Protein AF-A0AA88VJ18-F1 (afdb_monomer_lite)

Radius of gyration: 26.94 Å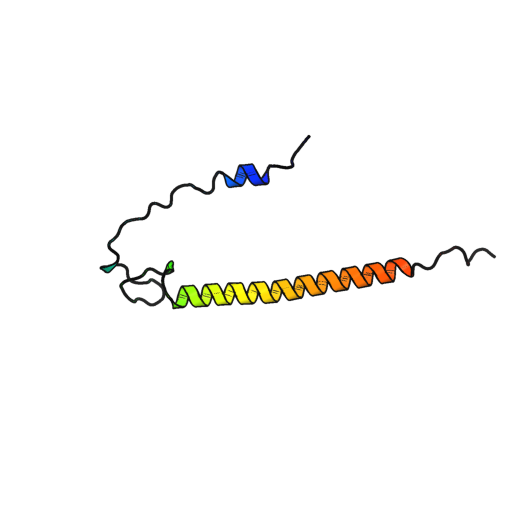; chains: 1; bounding box: 46×38×80 Å

Secondary structure (DSSP, 8-state):
---S-HHHHTTTTS----------TTT---TTT--TT--TTT-HHHHHHHHHHHHHHHHHHHHHHHHHHHHHHHHHHHHHT---TTS---

Foldseek 3Di:
DDDPPPVVVVVVPPPPDPPPPPDPQQPAQAPPPRDGRDYVVPDPVNVVVVVVVVVVVVVVVVVVVVVVVVVVVVVVVVVVVPPDPVPPDD

Organism: NCBI:txid1293975

Sequence (90 aa):
MIAKNFKKFMRFRRNGGRRQQNVSNEEKLCYKCHKPGHMKMDCPIYKREKKERRDVWERVKRRQLSKKENKEKEKAMNAEHTPTWSDFDS

pLDDT: mean 77.0, std 17.78, range [47.81, 97.75]

InterPro domains:
  IPR001878 Zinc finger, CCHC-type [PF00098] (29-44)
  IPR001878 Zinc finger, CCHC-type [PS50158] (30-44)
  IPR001878 Zinc finger, CCHC-type [SM00343] (29-45)
  IPR036875 Zinc finger, CCHC-type superfamily [SSF57756] (13-51)

Structure (mmCIF, N/CA/C/O backbone):
data_AF-A0AA88VJ18-F1
#
_entry.id   AF-A0AA88VJ18-F1
#
loop_
_atom_site.group_PDB
_atom_site.id
_atom_site.type_symbol
_atom_site.label_atom_id
_atom_site.label_alt_id
_atom_site.label_comp_id
_atom_site.label_asym_id
_atom_site.label_entity_id
_atom_site.label_seq_id
_atom_site.pdbx_PDB_ins_code
_atom_site.Cartn_x
_atom_site.Cartn_y
_atom_site.Cartn_z
_atom_site.occupancy
_atom_site.B_iso_or_equiv
_atom_site.auth_seq_id
_atom_site.auth_comp_id
_atom_site.auth_asym_id
_atom_site.auth_atom_id
_atom_site.pdbx_PDB_model_num
ATOM 1 N N . MET A 1 1 ? 16.323 25.881 -23.107 1.00 49.25 1 MET A N 1
ATOM 2 C CA . MET A 1 1 ? 15.956 25.622 -21.694 1.00 49.25 1 MET A CA 1
ATOM 3 C C . MET A 1 1 ? 14.439 25.524 -21.553 1.00 49.25 1 MET A C 1
ATOM 5 O O . MET A 1 1 ? 13.817 26.506 -21.184 1.00 49.25 1 MET A O 1
ATOM 9 N N . ILE A 1 2 ? 13.812 24.384 -21.862 1.00 50.19 2 ILE A N 1
ATOM 10 C CA . ILE A 1 2 ? 12.354 24.249 -21.704 1.00 50.19 2 ILE A CA 1
ATOM 11 C C . ILE A 1 2 ? 12.012 22.855 -21.153 1.00 50.19 2 ILE A C 1
ATOM 13 O O . ILE A 1 2 ? 12.451 21.836 -21.674 1.00 50.19 2 ILE A O 1
ATOM 17 N N . ALA A 1 3 ? 11.256 22.872 -20.049 1.00 59.41 3 ALA A N 1
ATOM 18 C CA . ALA A 1 3 ? 10.482 21.789 -19.432 1.0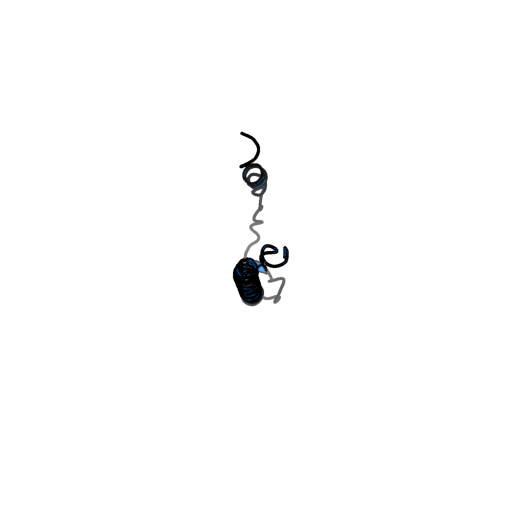0 59.41 3 ALA A CA 1
ATOM 19 C C . ALA A 1 3 ? 11.208 20.583 -18.790 1.00 59.41 3 ALA A C 1
ATOM 21 O O . ALA A 1 3 ? 10.837 19.435 -19.012 1.00 59.41 3 ALA A O 1
ATOM 22 N N . LYS A 1 4 ? 12.128 20.823 -17.843 1.00 56.69 4 LYS A N 1
ATOM 23 C CA . LYS A 1 4 ? 12.540 19.790 -16.858 1.00 56.69 4 LYS A CA 1
ATOM 24 C C . LYS A 1 4 ? 11.809 19.854 -15.502 1.00 56.69 4 LYS A C 1
ATOM 26 O O . LYS A 1 4 ? 12.081 19.026 -14.643 1.00 56.69 4 LYS A O 1
ATOM 31 N N . ASN A 1 5 ? 10.857 20.777 -15.290 1.00 57.62 5 ASN A N 1
ATOM 32 C CA . ASN A 1 5 ? 10.305 21.032 -13.942 1.00 57.62 5 ASN A CA 1
ATOM 33 C C . ASN A 1 5 ? 8.775 21.158 -13.796 1.00 57.62 5 ASN A C 1
ATOM 35 O O . ASN A 1 5 ? 8.292 21.494 -12.714 1.00 57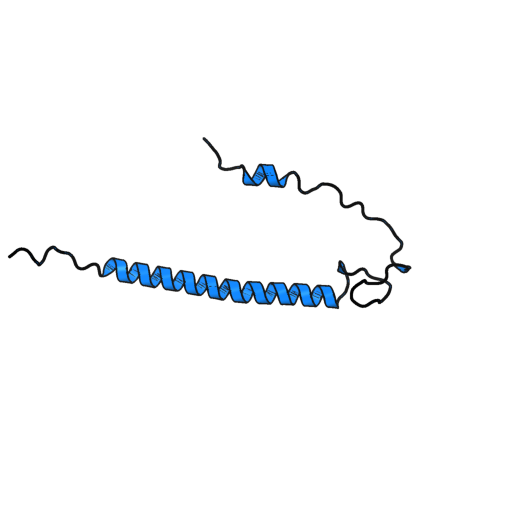.62 5 ASN A O 1
ATOM 39 N N . PHE A 1 6 ? 7.975 20.803 -14.805 1.00 59.81 6 PHE A N 1
ATOM 40 C CA . PHE A 1 6 ? 6.508 20.918 -14.701 1.00 59.81 6 PHE A CA 1
ATOM 41 C C . PHE A 1 6 ? 5.890 19.968 -13.649 1.00 59.81 6 PHE A C 1
ATOM 43 O O . PHE A 1 6 ? 4.911 20.296 -12.980 1.00 59.81 6 PHE A O 1
ATOM 50 N N . LYS A 1 7 ? 6.531 18.816 -13.398 1.00 59.25 7 LYS A N 1
ATOM 51 C CA . LYS A 1 7 ? 6.122 17.863 -12.345 1.00 59.25 7 LYS A CA 1
ATOM 52 C C . LYS A 1 7 ? 6.377 18.375 -10.917 1.00 59.25 7 LYS A C 1
ATOM 54 O O . LYS A 1 7 ? 5.788 17.844 -9.978 1.00 59.25 7 LYS A O 1
ATOM 59 N N . LYS A 1 8 ? 7.241 19.384 -10.733 1.00 55.03 8 LYS A N 1
ATOM 60 C CA . LYS A 1 8 ? 7.522 20.001 -9.424 1.00 55.03 8 LYS A CA 1
ATOM 61 C C . LYS A 1 8 ? 6.476 21.069 -9.078 1.00 55.03 8 LYS A C 1
ATOM 63 O O . LYS A 1 8 ? 6.044 21.133 -7.932 1.00 55.03 8 LYS A O 1
ATOM 68 N N . PHE A 1 9 ? 5.988 21.812 -10.073 1.00 54.91 9 PHE A N 1
ATOM 69 C CA . PHE A 1 9 ? 4.985 22.872 -9.900 1.00 54.91 9 PHE A CA 1
ATOM 70 C C . PHE A 1 9 ? 3.600 22.333 -9.478 1.00 54.91 9 PHE A C 1
ATOM 72 O O . PHE A 1 9 ? 2.990 22.843 -8.544 1.00 54.91 9 PHE A O 1
ATOM 79 N N . MET A 1 10 ? 3.157 21.199 -10.034 1.00 54.72 10 MET A N 1
ATOM 80 C CA . MET A 1 10 ? 1.896 20.540 -9.632 1.00 54.72 10 MET A CA 1
ATOM 81 C C . MET A 1 10 ? 1.979 19.757 -8.303 1.00 54.72 10 MET A C 1
ATOM 83 O O . MET A 1 10 ? 0.964 19.262 -7.815 1.00 54.72 10 MET A O 1
ATOM 87 N N . ARG A 1 11 ? 3.165 19.635 -7.683 1.00 55.06 11 ARG A N 1
ATOM 88 C CA . ARG A 1 11 ? 3.321 19.042 -6.336 1.00 55.06 11 ARG A CA 1
ATOM 89 C C . ARG A 1 11 ? 3.117 20.058 -5.212 1.00 55.06 11 ARG A C 1
ATOM 91 O O . ARG A 1 11 ? 2.980 19.640 -4.067 1.00 55.06 11 ARG A O 1
ATOM 98 N N . PHE A 1 12 ? 3.029 21.352 -5.523 1.00 50.03 12 PHE A N 1
ATOM 99 C CA . PHE A 1 12 ? 2.841 22.401 -4.518 1.00 50.03 12 PHE A CA 1
ATOM 100 C C . PHE A 1 12 ? 1.366 22.619 -4.125 1.00 50.03 12 PHE A C 1
ATOM 102 O O . PHE A 1 12 ? 1.084 23.167 -3.066 1.00 50.03 12 PHE A O 1
ATOM 109 N N . ARG A 1 13 ? 0.399 22.109 -4.907 1.00 50.44 13 ARG A N 1
ATOM 110 C CA . ARG A 1 13 ? -1.047 22.270 -4.638 1.00 50.44 13 ARG A CA 1
ATOM 111 C C . ARG A 1 13 ? -1.737 21.047 -4.023 1.00 50.44 13 ARG A C 1
ATOM 113 O O . ARG A 1 13 ? -2.959 20.947 -4.056 1.00 50.44 13 ARG A O 1
ATOM 120 N N . ARG A 1 14 ? -0.973 20.116 -3.440 1.00 50.81 14 ARG A N 1
ATOM 121 C CA . ARG A 1 14 ? -1.506 18.951 -2.703 1.00 50.81 14 ARG A CA 1
ATOM 122 C C . ARG A 1 14 ? -1.216 19.020 -1.204 1.00 50.81 14 ARG A C 1
ATOM 124 O O . ARG A 1 14 ? -0.982 17.994 -0.579 1.00 50.81 14 ARG A O 1
ATOM 131 N N . ASN A 1 15 ? -1.215 20.226 -0.643 1.00 53.03 15 ASN A N 1
ATOM 132 C CA . ASN A 1 15 ? -1.168 20.435 0.805 1.00 53.03 15 ASN A CA 1
ATOM 133 C C . ASN A 1 15 ? -2.289 21.378 1.278 1.00 53.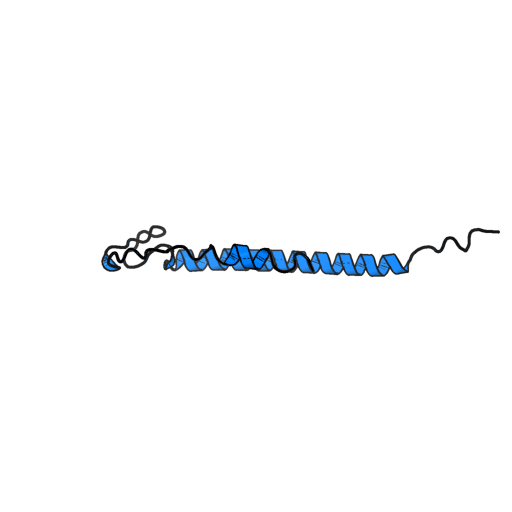03 15 ASN A C 1
ATOM 135 O O . ASN A 1 15 ? -2.123 22.161 2.204 1.00 53.03 15 ASN A O 1
ATOM 139 N N . GLY A 1 16 ? -3.447 21.305 0.616 1.00 47.81 16 GLY A N 1
ATOM 140 C CA . GLY A 1 16 ? -4.676 21.955 1.060 1.00 47.81 16 GLY A CA 1
ATOM 141 C C . GLY A 1 16 ? -5.395 21.105 2.106 1.00 47.81 16 GLY A C 1
ATOM 142 O O . GLY A 1 16 ? -6.147 20.203 1.752 1.00 47.81 16 GLY A O 1
ATOM 143 N N . GLY A 1 17 ? -5.127 21.395 3.380 1.00 53.81 17 GLY A N 1
ATOM 144 C CA . GLY A 1 17 ? -6.074 21.276 4.493 1.00 53.81 17 GLY A CA 1
ATOM 145 C C . GLY A 1 17 ? -6.694 19.906 4.767 1.00 53.81 17 GLY A C 1
ATOM 146 O O . GLY A 1 17 ? -7.850 19.660 4.434 1.00 53.81 17 GLY A O 1
ATOM 147 N N . ARG A 1 18 ? -6.006 19.062 5.544 1.00 52.25 18 ARG A N 1
ATOM 148 C CA . ARG A 1 18 ? -6.723 18.120 6.416 1.00 52.25 18 ARG A CA 1
ATOM 149 C C . ARG A 1 18 ? -7.091 18.854 7.699 1.00 52.25 18 ARG A C 1
ATOM 151 O O . ARG A 1 18 ? -6.293 18.896 8.628 1.00 52.25 18 ARG A O 1
ATOM 158 N N . ARG A 1 19 ? -8.300 19.424 7.747 1.00 53.69 19 ARG A N 1
ATOM 159 C CA . ARG A 1 19 ? -8.951 19.772 9.018 1.00 53.69 19 ARG A CA 1
ATOM 160 C C . ARG A 1 19 ? -9.112 18.471 9.803 1.00 53.69 19 ARG A C 1
ATOM 162 O O . ARG A 1 19 ? -9.996 17.671 9.508 1.00 53.69 19 ARG A O 1
ATOM 169 N N . GLN A 1 20 ? -8.202 18.220 10.739 1.00 61.12 20 GLN A N 1
ATOM 170 C CA . GLN A 1 20 ? -8.383 17.189 11.751 1.00 61.12 20 GLN A CA 1
ATOM 171 C C . GLN A 1 20 ? -9.545 17.645 12.628 1.00 61.12 20 GLN A C 1
ATOM 173 O O . GLN A 1 20 ? -9.391 18.512 13.481 1.00 61.12 20 GLN A O 1
ATOM 178 N N . GLN A 1 21 ? -10.731 17.103 12.368 1.00 59.22 21 GLN A N 1
ATOM 179 C CA . GLN A 1 21 ? -11.838 17.218 13.301 1.00 59.22 21 GLN A CA 1
ATOM 180 C C . GLN A 1 21 ? -11.433 16.443 14.557 1.00 59.22 21 GLN A C 1
ATOM 182 O O . GLN A 1 21 ? -11.338 15.208 14.565 1.00 59.22 21 GLN A O 1
ATOM 187 N N . ASN A 1 22 ? -11.100 17.212 15.589 1.00 56.44 22 ASN A N 1
ATOM 188 C CA . ASN A 1 22 ? -10.698 16.758 16.909 1.00 56.44 22 ASN A CA 1
ATOM 189 C C . ASN A 1 22 ? -11.949 16.289 17.672 1.00 56.44 22 ASN A C 1
ATOM 191 O O . ASN A 1 22 ? -12.361 16.883 18.654 1.00 56.44 22 ASN A O 1
ATOM 195 N N . VAL A 1 23 ? -12.625 15.276 17.128 1.00 60.25 23 VAL A N 1
ATOM 196 C CA . VAL A 1 23 ? -13.673 14.526 17.831 1.00 60.25 23 VAL A CA 1
ATOM 197 C C . VAL A 1 23 ? -12.947 13.546 18.758 1.00 60.25 23 VAL A C 1
ATOM 199 O O . VAL A 1 23 ? -12.001 12.886 18.305 1.00 60.25 23 VAL A O 1
ATOM 202 N N . SER A 1 24 ? -13.322 13.502 20.035 1.00 59.22 24 SER A N 1
ATOM 203 C CA . SER A 1 24 ? -12.699 12.671 21.073 1.00 59.22 24 SER A CA 1
ATOM 204 C C . SER A 1 24 ? -12.544 11.216 20.599 1.00 59.22 24 SER A C 1
ATOM 206 O O . SER A 1 24 ? -13.413 10.644 19.938 1.00 59.22 24 SER A O 1
ATOM 208 N N . ASN A 1 25 ? -11.379 10.611 20.855 1.00 58.19 25 ASN A N 1
ATOM 209 C CA . ASN A 1 25 ? -11.058 9.249 20.393 1.00 58.19 25 ASN A CA 1
ATOM 210 C C . ASN A 1 25 ? -11.947 8.164 21.024 1.00 58.19 25 ASN A C 1
ATOM 212 O O . ASN A 1 25 ? -12.012 7.053 20.501 1.00 58.19 25 ASN A O 1
ATOM 216 N N . GLU A 1 26 ? -12.645 8.494 22.107 1.00 57.00 26 GLU A N 1
ATOM 217 C CA . GLU A 1 26 ? -13.517 7.592 22.860 1.00 57.00 26 GLU A CA 1
ATOM 218 C C . GLU A 1 26 ? -14.854 7.317 22.146 1.00 57.00 26 GLU A C 1
ATOM 220 O O . GLU A 1 26 ? -15.381 6.214 22.261 1.00 57.00 26 GLU A O 1
ATOM 225 N N . GLU A 1 27 ? -15.343 8.235 21.304 1.00 61.41 27 GLU A N 1
ATOM 226 C CA . GLU A 1 27 ? -16.590 8.061 20.530 1.00 61.41 27 GLU A CA 1
ATOM 227 C C . GLU A 1 27 ? -16.355 7.544 19.100 1.00 61.41 27 GLU A C 1
ATOM 229 O O . GLU A 1 27 ? -17.286 7.203 18.363 1.00 61.41 27 GLU A O 1
ATOM 234 N N . LYS A 1 28 ? -15.091 7.469 18.666 1.00 70.50 28 LYS A N 1
ATOM 235 C CA . LYS A 1 28 ? -14.738 7.050 17.306 1.00 70.50 28 LYS A CA 1
ATOM 236 C C . LYS A 1 28 ? -14.833 5.535 17.165 1.00 70.50 28 LYS A C 1
ATOM 238 O O . LYS A 1 28 ? -13.882 4.796 17.421 1.00 70.50 28 LYS A O 1
ATOM 243 N N . LEU A 1 29 ? -15.985 5.085 16.680 1.00 83.56 29 LEU A N 1
ATOM 244 C CA . LEU A 1 29 ? -16.176 3.731 16.176 1.00 83.56 29 LEU A CA 1
ATOM 245 C C . LEU A 1 29 ? -15.425 3.548 14.853 1.00 83.56 29 LEU A C 1
ATOM 247 O O . LEU A 1 29 ? -15.521 4.342 13.912 1.00 83.56 29 LEU A O 1
ATOM 251 N N . CYS A 1 30 ? -14.680 2.456 14.750 1.00 87.94 30 CYS A N 1
ATOM 252 C CA . CYS A 1 30 ? -13.998 2.098 13.523 1.00 87.94 30 CYS A CA 1
ATOM 253 C C . CYS A 1 30 ? -15.003 1.716 12.431 1.00 87.94 30 CYS A C 1
ATOM 255 O O . CYS A 1 30 ? -15.624 0.665 12.510 1.00 87.94 30 CYS A O 1
ATOM 257 N N . TYR A 1 31 ? -15.073 2.459 11.325 1.00 88.62 31 TYR A N 1
ATOM 258 C CA . TYR A 1 31 ? -15.957 2.122 10.190 1.00 88.62 31 TYR A CA 1
ATOM 259 C C . TYR A 1 31 ? -15.644 0.799 9.463 1.00 88.62 31 TYR A C 1
ATOM 261 O O . TYR A 1 31 ? -16.282 0.480 8.465 1.00 88.62 31 TYR A O 1
ATOM 269 N N . LYS A 1 32 ? -14.598 0.069 9.869 1.00 88.88 32 LYS A N 1
ATOM 270 C CA . LYS A 1 32 ? -14.229 -1.219 9.261 1.00 88.88 32 LYS A CA 1
ATOM 271 C C . LYS A 1 32 ? -14.593 -2.407 10.144 1.00 88.88 32 LYS A C 1
ATOM 273 O O . LYS A 1 32 ? -15.061 -3.408 9.622 1.00 88.88 32 LYS A O 1
ATOM 278 N N . CYS A 1 33 ? -14.332 -2.316 11.447 1.00 90.06 33 CYS A N 1
ATOM 279 C CA . CYS A 1 33 ? -14.571 -3.407 12.396 1.00 90.06 33 CYS A CA 1
ATOM 280 C C . CYS A 1 33 ? -15.584 -3.060 13.492 1.00 90.06 33 CYS A C 1
ATOM 282 O O . CYS A 1 33 ? -15.821 -3.886 14.364 1.00 90.06 33 CYS A O 1
ATOM 284 N N . HIS A 1 34 ? -16.138 -1.846 13.464 1.00 87.88 34 HIS A N 1
ATOM 285 C CA . HIS A 1 34 ? -17.120 -1.301 14.405 1.00 87.88 34 HIS A CA 1
ATOM 286 C C . HIS A 1 34 ? -16.692 -1.323 15.880 1.00 87.88 34 HIS A C 1
ATOM 288 O O . HIS A 1 34 ? -17.524 -1.200 16.770 1.00 87.88 34 HIS A O 1
ATOM 294 N N . LYS A 1 35 ? -15.386 -1.435 16.155 1.00 86.75 35 LYS A N 1
ATOM 295 C CA . LYS A 1 35 ? -14.832 -1.347 17.512 1.00 86.75 35 LYS A CA 1
ATOM 296 C C . LYS A 1 35 ? -14.520 0.113 17.878 1.00 86.75 35 LYS A C 1
ATOM 298 O O . LYS A 1 35 ? -14.006 0.827 17.012 1.00 86.75 35 LYS A O 1
ATOM 303 N N . PRO A 1 36 ? -14.792 0.552 19.117 1.00 86.62 36 PRO A N 1
ATOM 304 C CA . PRO A 1 36 ? -14.437 1.889 19.594 1.00 86.62 36 PRO A CA 1
ATOM 305 C C . PRO A 1 36 ? -12.918 2.066 19.767 1.00 86.62 36 PRO A C 1
ATOM 307 O O . PRO A 1 36 ? -12.148 1.100 19.727 1.00 86.62 36 PRO A O 1
ATOM 310 N N . GLY A 1 37 ? -12.484 3.316 19.941 1.00 87.06 37 GLY A N 1
ATOM 311 C CA . GLY A 1 37 ? -11.105 3.687 20.282 1.00 87.06 37 GLY A CA 1
ATOM 312 C C . GLY A 1 37 ? -10.150 3.877 19.099 1.00 87.06 37 GLY A C 1
ATOM 313 O O . GLY A 1 37 ? -9.008 4.285 19.298 1.00 87.06 37 GLY A O 1
ATOM 314 N N . HIS A 1 38 ? -10.570 3.597 17.860 1.00 89.12 38 HIS A N 1
ATOM 315 C CA . HIS A 1 38 ? -9.743 3.844 16.675 1.00 89.12 38 HIS A CA 1
ATOM 316 C C . HIS A 1 38 ? -10.577 4.081 15.414 1.00 89.12 38 HIS A C 1
ATOM 318 O O . HIS A 1 38 ? -11.653 3.522 15.228 1.00 89.12 38 HIS A O 1
ATOM 324 N N . MET A 1 39 ? -10.041 4.861 14.474 1.00 88.94 39 MET A N 1
ATOM 325 C CA . MET A 1 39 ? -10.673 5.060 13.166 1.00 88.94 39 MET A CA 1
ATOM 326 C C . MET A 1 39 ? -10.234 3.993 12.153 1.00 88.94 39 MET A C 1
ATOM 328 O O . MET A 1 39 ? -9.251 3.281 12.353 1.00 88.94 39 MET A O 1
ATOM 332 N N . LYS A 1 40 ? -10.900 3.936 10.990 1.00 86.19 40 LYS A N 1
ATOM 333 C CA . LYS A 1 40 ? -10.545 3.036 9.871 1.00 86.19 40 LYS A CA 1
ATOM 334 C C . LYS A 1 40 ? -9.046 3.041 9.541 1.00 86.19 40 LYS A C 1
ATOM 336 O O . LYS A 1 40 ? -8.499 1.990 9.239 1.00 86.19 40 LYS A O 1
ATOM 341 N N . MET A 1 41 ? -8.387 4.199 9.617 1.00 86.62 41 MET A N 1
ATOM 342 C CA . MET A 1 41 ? -6.955 4.341 9.316 1.00 86.62 41 MET A CA 1
ATOM 343 C C . MET A 1 41 ? -6.047 3.640 10.331 1.00 86.62 41 MET A C 1
ATOM 345 O O . MET A 1 41 ? -4.990 3.134 9.951 1.00 86.62 41 MET A O 1
ATOM 349 N N . ASP A 1 42 ? -6.478 3.574 11.588 1.00 88.06 42 ASP A N 1
ATOM 350 C CA . ASP A 1 42 ? -5.735 2.953 12.681 1.00 88.06 42 ASP A CA 1
ATOM 351 C C . ASP A 1 42 ? -6.162 1.523 12.976 1.00 88.06 42 ASP A C 1
ATOM 353 O O . ASP A 1 42 ? -5.490 0.827 13.734 1.00 88.06 42 ASP A O 1
ATOM 357 N N . CYS A 1 43 ? -7.205 1.051 12.294 1.00 91.94 43 CYS A N 1
ATOM 358 C CA . CYS A 1 43 ? -7.675 -0.314 12.407 1.00 91.94 43 CYS A CA 1
ATOM 359 C C . CYS A 1 43 ? -6.565 -1.313 12.052 1.00 91.94 43 CYS A C 1
ATOM 361 O O . CYS A 1 43 ? -6.018 -1.247 10.943 1.00 91.94 43 CYS A O 1
ATOM 363 N N . PRO A 1 44 ? -6.258 -2.283 12.932 1.00 91.12 44 PRO A N 1
ATOM 364 C CA . PRO A 1 44 ? -5.217 -3.273 12.668 1.00 91.12 44 PRO A CA 1
ATOM 365 C C . PRO A 1 44 ? -5.528 -4.111 11.420 1.00 91.12 44 PRO A C 1
ATOM 367 O O . PRO A 1 44 ? -4.622 -4.433 10.653 1.00 91.12 44 PRO A O 1
ATOM 370 N N . ILE A 1 45 ? -6.813 -4.385 11.161 1.00 93.00 45 ILE A N 1
ATOM 371 C CA . ILE A 1 45 ? -7.277 -5.094 9.959 1.00 93.00 45 ILE A CA 1
ATOM 372 C C . ILE A 1 45 ? -6.993 -4.260 8.708 1.00 93.00 45 ILE A C 1
ATOM 374 O O . ILE A 1 45 ? -6.419 -4.760 7.746 1.00 93.00 45 ILE A O 1
ATOM 378 N N . TYR A 1 46 ? -7.327 -2.966 8.730 1.00 93.56 46 TYR A N 1
ATOM 379 C CA . TYR A 1 46 ? -7.054 -2.074 7.602 1.00 93.56 46 TYR A CA 1
ATOM 380 C C . TYR A 1 46 ? -5.552 -1.930 7.334 1.00 93.56 46 TYR A C 1
ATOM 382 O O . TYR A 1 46 ? -5.120 -1.960 6.180 1.00 93.56 46 TYR A O 1
ATOM 390 N N . LYS A 1 47 ? -4.739 -1.812 8.393 1.00 93.94 47 LYS A N 1
ATOM 391 C CA . LYS A 1 47 ? -3.275 -1.761 8.287 1.00 93.94 47 LYS A CA 1
ATOM 392 C C . LYS A 1 47 ? -2.724 -3.039 7.646 1.00 93.94 47 LYS A C 1
ATOM 394 O O . LYS A 1 47 ? -1.886 -2.936 6.747 1.00 93.94 47 LYS A O 1
ATOM 399 N N . ARG A 1 48 ? -3.227 -4.215 8.044 1.00 94.88 48 ARG A N 1
ATOM 400 C CA . ARG A 1 48 ? -2.847 -5.509 7.458 1.00 94.88 48 ARG A CA 1
ATOM 401 C C . ARG A 1 48 ? -3.232 -5.606 5.982 1.00 94.88 48 ARG A C 1
ATOM 403 O O . ARG A 1 48 ? -2.347 -5.773 5.153 1.00 94.88 48 ARG A O 1
ATOM 410 N N . GLU A 1 49 ? -4.499 -5.395 5.636 1.00 94.38 49 GLU A N 1
ATOM 411 C CA . GLU A 1 49 ? -4.979 -5.473 4.245 1.00 94.38 49 GLU A CA 1
ATOM 412 C C . GLU A 1 49 ? -4.245 -4.501 3.312 1.00 94.38 49 GLU A C 1
ATOM 414 O O . GLU A 1 49 ? -3.932 -4.815 2.163 1.00 94.38 49 GLU A O 1
ATOM 419 N N . LYS A 1 50 ? -3.959 -3.284 3.792 1.00 93.94 50 LYS A N 1
ATOM 420 C CA . LYS A 1 50 ? -3.208 -2.293 3.018 1.00 93.94 50 LYS A CA 1
ATOM 421 C C . LYS A 1 50 ? -1.769 -2.752 2.776 1.00 93.94 50 LYS A C 1
ATOM 423 O O . LYS A 1 50 ? -1.250 -2.537 1.679 1.00 93.94 50 LYS A O 1
ATOM 428 N N . LYS A 1 51 ? -1.132 -3.366 3.780 1.00 94.81 51 LYS A N 1
ATOM 429 C CA . LYS A 1 51 ? 0.204 -3.959 3.654 1.00 94.81 51 LYS A CA 1
ATOM 430 C C . LYS A 1 51 ? 0.182 -5.116 2.658 1.00 94.81 51 LYS A C 1
ATOM 432 O O . LYS A 1 51 ? 0.951 -5.080 1.709 1.00 94.81 51 LYS A O 1
ATOM 437 N N . GLU A 1 52 ? -0.745 -6.057 2.799 1.00 96.00 52 GLU A N 1
ATOM 438 C CA . GLU A 1 52 ? -0.900 -7.193 1.881 1.00 96.00 52 GLU A CA 1
ATOM 439 C C . GLU A 1 52 ? -1.095 -6.732 0.436 1.00 96.00 52 GLU A C 1
ATOM 441 O O . GLU A 1 52 ? -0.390 -7.181 -0.464 1.00 96.00 52 GLU A O 1
ATOM 446 N N . ARG A 1 53 ? -1.982 -5.756 0.208 1.00 96.31 53 ARG A N 1
ATOM 447 C CA . ARG A 1 53 ? -2.196 -5.168 -1.120 1.00 96.31 53 ARG A CA 1
ATOM 448 C C . ARG A 1 53 ? -0.911 -4.583 -1.705 1.00 96.31 53 ARG A C 1
ATOM 450 O O . ARG A 1 53 ? -0.639 -4.766 -2.890 1.00 96.31 53 ARG A O 1
ATOM 457 N N . ARG A 1 54 ? -0.128 -3.871 -0.890 1.00 96.50 54 ARG A N 1
ATOM 458 C CA . ARG A 1 54 ? 1.167 -3.321 -1.308 1.00 96.50 54 ARG A CA 1
ATOM 459 C C . ARG A 1 54 ? 2.156 -4.440 -1.631 1.00 96.50 54 ARG A C 1
ATOM 461 O O . ARG A 1 54 ? 2.796 -4.386 -2.672 1.00 96.50 54 ARG A O 1
ATOM 468 N N . 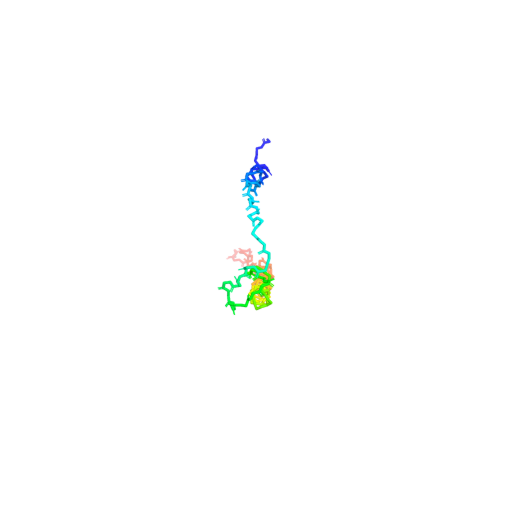ASP A 1 55 ? 2.256 -5.451 -0.780 1.00 97.38 55 ASP A N 1
ATOM 469 C CA . ASP A 1 55 ? 3.215 -6.545 -0.933 1.00 97.38 55 ASP A CA 1
ATOM 470 C C . ASP A 1 55 ? 2.895 -7.395 -2.183 1.00 97.38 55 ASP A C 1
ATOM 472 O O . ASP A 1 55 ? 3.797 -7.779 -2.931 1.00 97.38 55 ASP A O 1
ATOM 476 N N . VAL A 1 56 ? 1.607 -7.611 -2.481 1.00 96.88 56 VAL A N 1
ATOM 477 C CA . VAL A 1 56 ? 1.147 -8.215 -3.744 1.00 96.88 56 VAL A CA 1
ATOM 478 C C . VAL A 1 56 ? 1.567 -7.364 -4.943 1.00 96.88 56 VAL A C 1
ATOM 480 O O . VAL A 1 56 ? 2.116 -7.901 -5.908 1.00 96.88 56 VAL A O 1
ATOM 483 N N . TRP A 1 57 ? 1.361 -6.045 -4.888 1.00 97.75 57 TRP A N 1
ATOM 484 C CA . TRP A 1 57 ? 1.771 -5.145 -5.968 1.00 97.75 57 TRP A CA 1
ATOM 485 C C . TRP A 1 57 ? 3.284 -5.180 -6.207 1.00 97.75 57 TRP A C 1
ATOM 487 O O . TRP A 1 57 ? 3.715 -5.318 -7.351 1.00 97.75 57 TRP A O 1
ATOM 497 N N . GLU A 1 58 ? 4.095 -5.137 -5.146 1.00 97.56 58 GLU A N 1
ATOM 498 C CA . GLU A 1 58 ? 5.557 -5.206 -5.258 1.00 97.56 58 GLU A CA 1
ATOM 499 C C . GLU A 1 58 ? 6.023 -6.528 -5.879 1.00 97.56 58 GLU A C 1
ATOM 501 O O . GLU A 1 58 ? 6.923 -6.543 -6.724 1.00 97.56 58 GLU A O 1
ATOM 506 N N . ARG A 1 59 ? 5.377 -7.648 -5.533 1.00 97.31 59 ARG A N 1
ATOM 507 C CA . ARG A 1 59 ? 5.664 -8.951 -6.150 1.00 97.31 59 ARG A CA 1
ATOM 508 C C . ARG A 1 59 ? 5.369 -8.943 -7.650 1.00 97.31 59 ARG A C 1
ATOM 510 O O . ARG A 1 59 ? 6.211 -9.363 -8.446 1.00 97.31 59 ARG A O 1
ATOM 517 N N . VAL A 1 60 ? 4.188 -8.461 -8.041 1.00 97.31 60 VAL A N 1
ATOM 518 C CA . VAL A 1 60 ? 3.787 -8.364 -9.454 1.00 97.31 60 VAL A CA 1
ATOM 519 C C . VAL A 1 60 ? 4.752 -7.462 -10.218 1.00 97.31 60 VAL A C 1
ATOM 521 O O . VAL A 1 60 ? 5.243 -7.842 -11.281 1.00 97.31 60 VAL A O 1
ATOM 524 N N . LYS A 1 61 ? 5.092 -6.306 -9.648 1.00 97.75 61 LYS A N 1
ATOM 525 C CA . LYS A 1 61 ? 6.038 -5.352 -10.225 1.00 97.75 61 LYS A CA 1
ATOM 526 C C . LYS A 1 61 ? 7.421 -5.963 -10.430 1.00 97.75 61 LYS A C 1
ATOM 528 O O . LYS A 1 61 ? 7.976 -5.825 -11.515 1.00 97.75 61 LYS A O 1
ATOM 533 N N . ARG A 1 62 ? 7.965 -6.687 -9.443 1.00 96.56 6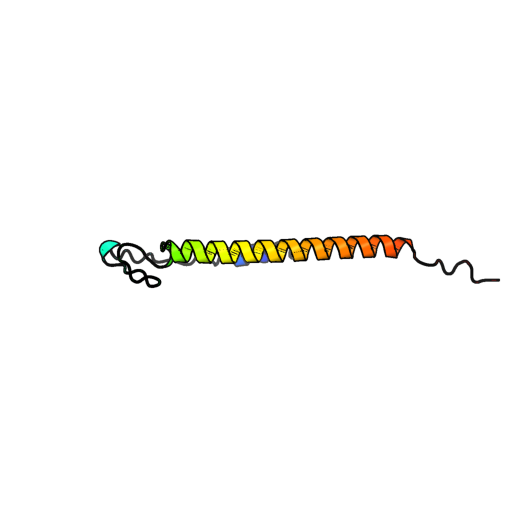2 ARG A N 1
ATOM 534 C CA . ARG A 1 62 ? 9.261 -7.378 -9.577 1.00 96.56 62 ARG A CA 1
ATOM 535 C C . ARG A 1 62 ? 9.251 -8.362 -10.744 1.00 96.56 62 ARG A C 1
ATOM 537 O O . ARG A 1 62 ? 10.179 -8.369 -11.547 1.00 96.56 62 ARG A O 1
ATOM 544 N N . ARG A 1 63 ? 8.179 -9.150 -10.880 1.00 96.75 63 ARG A N 1
ATOM 545 C CA . ARG A 1 63 ? 8.017 -10.080 -12.007 1.00 96.75 63 ARG A CA 1
ATOM 546 C C . ARG A 1 63 ? 7.971 -9.344 -13.346 1.00 96.75 63 ARG A C 1
ATOM 548 O O . ARG A 1 63 ? 8.568 -9.806 -14.310 1.00 96.75 63 ARG A O 1
ATOM 555 N N . GLN A 1 64 ? 7.272 -8.212 -13.416 1.00 95.38 64 GLN A N 1
ATOM 556 C CA . GLN A 1 64 ? 7.218 -7.397 -14.632 1.00 95.38 64 GLN A CA 1
ATOM 557 C C . GLN A 1 64 ? 8.588 -6.813 -14.998 1.00 95.38 64 GLN A C 1
ATOM 559 O O . GLN A 1 64 ? 8.966 -6.869 -16.164 1.00 95.38 64 GLN A O 1
ATOM 564 N N . LEU A 1 65 ? 9.342 -6.305 -14.019 1.00 96.38 65 LEU A N 1
ATOM 565 C CA . LEU A 1 65 ? 10.692 -5.781 -14.239 1.00 96.38 65 LEU A CA 1
ATOM 566 C C . LEU A 1 65 ? 11.648 -6.871 -14.735 1.00 96.38 65 LEU A C 1
ATOM 568 O O . LEU A 1 65 ? 12.323 -6.657 -15.734 1.00 96.38 65 LEU A O 1
ATOM 572 N N . SER A 1 66 ? 11.624 -8.060 -14.126 1.00 95.81 66 SER A N 1
ATOM 573 C CA . SER A 1 66 ? 12.431 -9.203 -14.581 1.00 95.81 66 SER A CA 1
ATOM 574 C C . SER A 1 66 ? 12.077 -9.633 -16.011 1.00 95.81 66 SER A C 1
ATOM 576 O O . SER A 1 66 ? 12.966 -9.846 -16.830 1.00 95.81 66 SER A O 1
ATOM 578 N N . LYS A 1 67 ? 10.783 -9.693 -16.361 1.00 95.19 67 LYS A N 1
ATOM 579 C CA . LYS A 1 67 ? 10.360 -9.965 -17.746 1.00 95.19 67 LYS A CA 1
ATOM 580 C C . LYS A 1 67 ? 10.868 -8.906 -18.725 1.00 95.19 67 LYS A C 1
ATOM 582 O O . LYS A 1 67 ? 11.239 -9.243 -19.844 1.00 95.19 67 LYS A O 1
ATOM 587 N N . LYS A 1 68 ? 10.850 -7.634 -18.319 1.00 96.06 68 LYS A N 1
ATOM 588 C CA . LYS A 1 68 ? 11.338 -6.525 -19.141 1.00 96.06 68 LYS A CA 1
ATOM 589 C C . LYS A 1 68 ? 12.844 -6.644 -19.383 1.00 96.06 68 LYS A C 1
ATOM 591 O O . LYS A 1 68 ? 13.262 -6.542 -20.528 1.00 96.06 68 LYS A O 1
ATOM 596 N N . GLU A 1 69 ? 13.610 -6.932 -18.337 1.00 95.81 69 GLU A N 1
ATOM 597 C CA . GLU A 1 69 ? 15.060 -7.121 -18.411 1.00 95.81 69 GLU A CA 1
ATOM 598 C C . GLU A 1 69 ? 15.434 -8.298 -19.323 1.00 95.81 69 GLU A C 1
ATOM 600 O O . GLU A 1 69 ? 16.271 -8.151 -20.208 1.00 95.81 69 GLU A O 1
ATOM 605 N N . ASN A 1 70 ? 14.769 -9.449 -19.183 1.00 93.00 70 ASN A N 1
ATOM 606 C CA . ASN A 1 70 ? 15.023 -10.600 -20.055 1.00 93.00 70 ASN A CA 1
ATOM 607 C C . ASN A 1 70 ? 14.719 -10.284 -21.524 1.00 93.00 70 ASN A C 1
ATOM 609 O O . ASN A 1 70 ? 15.498 -10.641 -22.399 1.00 93.00 70 ASN A O 1
ATOM 613 N N . LYS A 1 71 ? 13.627 -9.556 -21.792 1.00 94.00 71 LYS A N 1
ATOM 614 C CA . LYS A 1 71 ? 13.289 -9.104 -23.147 1.00 94.00 71 LYS A CA 1
ATOM 615 C C . LYS A 1 71 ? 14.334 -8.137 -23.710 1.00 94.00 71 LYS A C 1
ATOM 617 O O . LYS A 1 71 ? 14.572 -8.135 -24.911 1.00 94.00 71 LYS A O 1
ATOM 622 N N . GLU A 1 72 ? 14.928 -7.289 -22.876 1.00 93.12 72 GLU A N 1
ATOM 623 C CA . GLU A 1 72 ? 16.019 -6.395 -23.283 1.00 93.12 72 GLU A CA 1
ATOM 624 C C . GLU A 1 72 ? 17.301 -7.183 -23.593 1.00 93.12 72 GLU A C 1
ATOM 626 O O . GLU A 1 72 ? 17.927 -6.917 -24.615 1.00 93.12 72 GLU A O 1
ATOM 631 N N . LYS A 1 73 ? 17.638 -8.203 -22.793 1.00 91.25 73 LYS A N 1
ATOM 632 C CA . LYS A 1 73 ? 18.778 -9.102 -23.052 1.00 91.25 73 LYS A CA 1
ATOM 633 C C . LYS A 1 73 ? 18.608 -9.909 -24.338 1.00 91.25 73 LYS A C 1
ATOM 635 O O . LYS A 1 73 ? 19.525 -9.965 -25.146 1.00 91.25 73 LYS A O 1
ATOM 640 N N . GLU A 1 74 ? 17.427 -10.483 -24.551 1.00 90.81 74 GLU A N 1
ATOM 641 C CA . GLU A 1 74 ? 17.098 -11.216 -25.778 1.00 90.81 74 GLU A CA 1
ATOM 642 C C . GLU A 1 74 ? 17.213 -10.310 -27.012 1.00 90.81 74 GLU A C 1
ATOM 644 O O . GLU A 1 74 ? 17.806 -10.688 -28.017 1.00 90.81 74 GLU A O 1
ATOM 649 N N . LYS A 1 75 ? 16.716 -9.069 -26.916 1.00 90.31 75 LYS A N 1
ATOM 650 C CA . LYS A 1 75 ? 16.876 -8.070 -27.979 1.00 90.31 75 LYS A CA 1
ATOM 651 C C . LYS A 1 75 ? 18.336 -7.720 -28.253 1.00 90.31 75 LYS A C 1
ATOM 653 O O . LYS A 1 75 ? 18.679 -7.567 -29.416 1.00 90.31 75 LYS A O 1
ATOM 658 N N . ALA A 1 76 ? 19.162 -7.572 -27.217 1.00 90.81 76 ALA A N 1
ATOM 659 C CA . ALA A 1 76 ? 20.585 -7.287 -27.383 1.00 90.81 76 ALA A CA 1
ATOM 660 C C . ALA A 1 76 ? 21.297 -8.440 -28.109 1.00 90.81 76 ALA A C 1
ATOM 662 O O . ALA A 1 76 ? 21.945 -8.212 -29.121 1.00 90.81 76 ALA A O 1
ATOM 663 N N . MET A 1 77 ? 21.066 -9.683 -27.674 1.00 81.12 77 MET A N 1
ATOM 664 C CA . MET A 1 77 ? 21.654 -10.877 -28.293 1.00 81.12 77 MET A CA 1
ATOM 665 C C . MET A 1 77 ? 21.218 -11.068 -29.756 1.00 81.12 77 MET A C 1
ATOM 667 O O . MET A 1 77 ? 22.023 -11.450 -30.605 1.00 81.12 77 MET A O 1
ATOM 671 N N . ASN A 1 78 ? 19.954 -10.771 -30.073 1.00 79.38 78 ASN A N 1
ATOM 672 C CA . ASN A 1 78 ? 19.436 -10.871 -31.440 1.00 79.38 78 ASN A CA 1
ATOM 673 C C . ASN A 1 78 ? 19.889 -9.712 -32.344 1.00 79.38 78 ASN A C 1
ATOM 675 O O . ASN A 1 78 ? 19.952 -9.886 -33.556 1.00 79.38 78 ASN A O 1
ATOM 679 N N . ALA A 1 79 ? 20.206 -8.539 -31.788 1.00 78.69 79 ALA A N 1
ATOM 680 C CA . ALA A 1 79 ? 20.753 -7.419 -32.558 1.00 78.69 79 ALA A CA 1
ATOM 681 C C . ALA A 1 79 ? 22.183 -7.697 -33.051 1.00 78.69 79 ALA A C 1
ATOM 683 O O . ALA A 1 79 ? 22.588 -7.182 -34.090 1.00 78.69 79 ALA A O 1
ATOM 684 N N . GLU A 1 80 ? 22.931 -8.536 -32.336 1.00 66.69 80 GLU A N 1
ATOM 685 C CA . GLU A 1 80 ? 24.282 -8.946 -32.728 1.00 66.69 80 GLU A CA 1
ATOM 686 C C . GLU A 1 80 ? 24.275 -10.035 -33.819 1.00 66.69 80 GLU A C 1
ATOM 688 O O . GLU A 1 80 ? 25.221 -10.130 -34.591 1.00 66.69 80 GLU A O 1
ATOM 693 N N . HIS A 1 81 ? 23.181 -10.793 -33.964 1.00 61.72 81 HIS A N 1
ATOM 694 C CA . HIS A 1 81 ? 22.997 -11.826 -34.999 1.00 61.72 81 HIS A CA 1
ATOM 695 C C . HIS A 1 81 ? 22.332 -11.294 -36.280 1.00 61.72 81 HIS A C 1
ATOM 697 O O . HIS A 1 81 ? 21.600 -12.020 -36.954 1.00 61.72 81 HIS A O 1
ATOM 703 N N . THR A 1 82 ? 22.539 -10.022 -36.625 1.00 61.69 82 THR A N 1
ATOM 704 C CA . THR A 1 82 ? 21.993 -9.482 -37.878 1.00 61.69 82 THR A CA 1
ATOM 705 C C . THR A 1 82 ? 22.715 -10.128 -39.066 1.00 61.69 82 THR A C 1
ATOM 707 O O . THR A 1 82 ? 23.932 -9.989 -39.166 1.00 61.69 82 THR A O 1
ATOM 710 N N . PRO A 1 83 ? 22.015 -10.848 -39.969 1.00 64.44 83 PRO A N 1
ATOM 711 C CA . PRO A 1 83 ? 22.636 -11.353 -41.184 1.00 64.44 83 PRO A CA 1
ATOM 712 C C . PRO A 1 83 ? 23.101 -10.150 -41.998 1.00 64.44 83 PRO A C 1
ATOM 714 O O . PRO A 1 83 ? 22.287 -9.341 -42.452 1.00 64.44 83 PRO A O 1
ATOM 717 N N . THR A 1 84 ? 24.411 -9.993 -42.136 1.00 64.31 84 THR A N 1
ATOM 718 C CA . THR A 1 84 ? 24.986 -8.969 -42.995 1.00 64.31 84 THR A CA 1
ATOM 719 C C . THR A 1 84 ? 24.656 -9.357 -44.432 1.00 64.31 84 THR A C 1
ATOM 721 O O . THR A 1 84 ? 25.076 -10.403 -44.912 1.00 64.31 84 THR A O 1
ATOM 724 N N . TRP A 1 85 ? 23.892 -8.522 -45.138 1.00 59.06 85 TRP A N 1
ATOM 725 C CA . TRP A 1 85 ? 23.542 -8.693 -46.560 1.00 59.06 85 TRP A CA 1
ATOM 726 C C . TRP A 1 85 ? 24.755 -8.519 -47.505 1.00 59.06 85 TRP A C 1
ATOM 728 O O . TRP A 1 85 ? 24.602 -8.171 -48.669 1.00 59.06 85 TRP A O 1
ATOM 738 N N . SER A 1 86 ? 25.970 -8.715 -46.990 1.00 59.03 86 SER A N 1
ATOM 739 C CA . SER A 1 86 ? 27.246 -8.529 -47.681 1.00 59.03 86 SER A CA 1
ATOM 740 C C . SER A 1 86 ? 27.785 -9.801 -48.338 1.00 59.03 86 SER A C 1
ATOM 742 O O . SER A 1 86 ? 28.793 -9.715 -49.023 1.00 59.03 86 SER A O 1
ATOM 744 N N . ASP A 1 87 ? 27.120 -10.949 -48.168 1.00 56.75 87 ASP A N 1
ATOM 745 C CA . ASP A 1 87 ? 27.523 -12.236 -48.762 1.00 56.75 87 ASP A CA 1
ATOM 746 C C . ASP A 1 87 ? 26.638 -12.683 -49.953 1.00 56.75 87 ASP A C 1
ATOM 748 O O . ASP A 1 87 ? 26.760 -13.816 -50.410 1.00 56.75 87 ASP A O 1
ATOM 752 N N . PHE A 1 88 ? 25.730 -11.835 -50.469 1.00 62.78 88 PHE A N 1
ATOM 753 C CA . PHE A 1 88 ? 24.820 -12.188 -51.584 1.00 62.78 88 PHE A CA 1
ATOM 754 C C . PHE A 1 88 ? 25.171 -11.540 -52.944 1.00 62.78 88 PHE A C 1
ATOM 756 O O . PHE A 1 88 ? 24.432 -11.729 -53.904 1.00 62.78 88 PHE A O 1
ATOM 763 N N . ASP A 1 89 ? 26.282 -10.805 -53.068 1.00 55.97 89 ASP A N 1
ATOM 764 C CA . ASP A 1 89 ? 26.695 -10.193 -54.347 1.00 55.97 89 ASP A CA 1
ATOM 765 C C . ASP A 1 89 ? 27.856 -10.985 -54.984 1.00 55.97 89 ASP A C 1
ATOM 767 O O . ASP A 1 89 ? 29.037 -10.674 -54.821 1.00 55.97 89 ASP A O 1
ATOM 771 N N . SER A 1 90 ? 27.505 -12.082 -55.660 1.00 60.91 90 SER A N 1
ATOM 772 C CA . SER A 1 90 ? 28.352 -12.800 -56.626 1.00 60.91 90 SER A CA 1
ATOM 773 C C . SER A 1 90 ? 27.582 -13.047 -57.911 1.00 60.91 90 SER A C 1
ATOM 775 O O . SER A 1 90 ? 26.379 -13.378 -57.814 1.00 60.91 90 SER A O 1
#